Protein AF-A0AAN6PHW2-F1 (afdb_monomer)

Structure (mmCIF, N/CA/C/O backbone):
data_AF-A0AAN6PHW2-F1
#
_entry.id   AF-A0AAN6PHW2-F1
#
loop_
_atom_site.group_PDB
_atom_site.id
_atom_site.type_symbol
_atom_site.label_atom_id
_atom_site.label_alt_id
_atom_site.label_comp_id
_atom_site.label_asym_id
_atom_site.label_entity_id
_atom_site.label_seq_id
_atom_site.pdbx_PDB_ins_code
_atom_site.Cartn_x
_atom_site.Cartn_y
_atom_site.Cartn_z
_atom_site.occupancy
_atom_site.B_iso_or_equiv
_atom_site.auth_seq_id
_atom_site.auth_comp_id
_atom_site.auth_asym_id
_atom_site.auth_atom_id
_atom_site.pdbx_PDB_model_num
ATOM 1 N N . MET A 1 1 ? 3.226 -36.372 3.973 1.00 44.41 1 MET A N 1
ATOM 2 C CA . MET A 1 1 ? 4.208 -35.412 3.421 1.00 44.41 1 MET A CA 1
ATOM 3 C C . MET A 1 1 ? 3.429 -34.309 2.721 1.00 44.41 1 MET A C 1
ATOM 5 O O . MET A 1 1 ? 2.381 -34.632 2.180 1.00 44.41 1 MET A O 1
ATOM 9 N N . ALA A 1 2 ? 3.950 -33.077 2.759 1.00 45.09 2 ALA A N 1
ATOM 10 C CA . ALA A 1 2 ? 3.351 -31.793 2.357 1.00 45.09 2 ALA A CA 1
ATOM 11 C C . ALA A 1 2 ? 2.446 -31.137 3.421 1.00 45.09 2 ALA A C 1
ATOM 13 O O . ALA A 1 2 ? 1.225 -31.247 3.407 1.00 45.09 2 ALA A O 1
ATOM 14 N N . THR A 1 3 ? 3.095 -30.462 4.371 1.00 40.78 3 THR A N 1
ATOM 15 C CA . THR A 1 3 ? 2.518 -29.368 5.158 1.00 40.78 3 THR A CA 1
ATOM 16 C C . THR A 1 3 ? 2.327 -28.172 4.228 1.00 40.78 3 THR A C 1
ATOM 18 O O . THR A 1 3 ? 3.312 -27.608 3.752 1.00 40.78 3 THR A O 1
ATOM 21 N N . ASP A 1 4 ? 1.075 -27.824 3.940 1.00 46.75 4 ASP A N 1
ATOM 22 C CA . ASP A 1 4 ? 0.713 -26.595 3.234 1.00 46.75 4 ASP A CA 1
ATOM 23 C C . ASP A 1 4 ? 1.030 -25.420 4.176 1.00 46.75 4 ASP A C 1
ATOM 25 O O . ASP A 1 4 ? 0.270 -25.102 5.090 1.00 46.75 4 ASP A O 1
ATOM 29 N N . ASN A 1 5 ? 2.233 -24.860 4.028 1.00 52.50 5 ASN A N 1
ATOM 30 C CA . ASN A 1 5 ? 2.661 -23.623 4.676 1.00 52.50 5 ASN A CA 1
ATOM 31 C C . ASN A 1 5 ? 1.889 -22.476 4.017 1.00 52.50 5 ASN A C 1
ATOM 33 O O . ASN A 1 5 ? 2.382 -21.812 3.109 1.00 52.50 5 ASN A O 1
ATOM 37 N N . GLN A 1 6 ? 0.641 -22.286 4.434 1.00 51.31 6 GLN A N 1
ATOM 38 C CA . GLN A 1 6 ? -0.073 -21.053 4.156 1.00 51.31 6 GLN A CA 1
ATOM 39 C C . GLN A 1 6 ? 0.330 -20.064 5.240 1.00 51.31 6 GLN A C 1
ATOM 41 O O . GLN A 1 6 ? -0.189 -20.106 6.357 1.00 51.31 6 GLN A O 1
ATOM 46 N N . ASP A 1 7 ? 1.282 -19.192 4.905 1.00 47.88 7 ASP A N 1
ATOM 47 C CA . ASP A 1 7 ? 1.472 -17.930 5.612 1.00 47.88 7 ASP A CA 1
ATOM 48 C C . ASP A 1 7 ? 0.095 -17.297 5.875 1.00 47.88 7 ASP A C 1
ATOM 50 O O . ASP A 1 7 ? -0.778 -17.351 4.997 1.00 47.88 7 ASP A O 1
ATOM 54 N N . PRO A 1 8 ? -0.154 -16.729 7.068 1.00 43.69 8 PRO A N 1
ATOM 55 C CA . PRO A 1 8 ? -1.459 -16.190 7.415 1.00 43.69 8 PRO A CA 1
ATOM 56 C C . PRO A 1 8 ? -1.858 -15.103 6.410 1.00 43.69 8 PRO A C 1
ATOM 58 O O . PRO A 1 8 ? -1.393 -13.966 6.458 1.00 43.69 8 PRO A O 1
ATOM 61 N N . LYS A 1 9 ? -2.744 -15.468 5.475 1.00 45.91 9 LYS A N 1
ATOM 62 C CA . LYS A 1 9 ? -3.394 -14.553 4.535 1.00 45.91 9 LYS A CA 1
ATOM 63 C C . LYS A 1 9 ? -4.035 -13.435 5.372 1.00 45.91 9 LYS A C 1
ATOM 65 O O . LYS A 1 9 ? -4.827 -13.756 6.260 1.00 45.91 9 LYS A O 1
ATOM 70 N N . PRO A 1 10 ? -3.725 -12.149 5.135 1.00 50.22 10 PRO A N 1
ATOM 71 C CA . PRO A 1 10 ? -4.137 -11.059 6.013 1.00 50.22 10 PRO A CA 1
ATOM 72 C C . PRO A 1 10 ? -5.643 -10.831 5.899 1.00 50.22 10 PRO A C 1
ATOM 74 O O . PRO A 1 10 ? -6.128 -10.007 5.129 1.00 50.22 10 PRO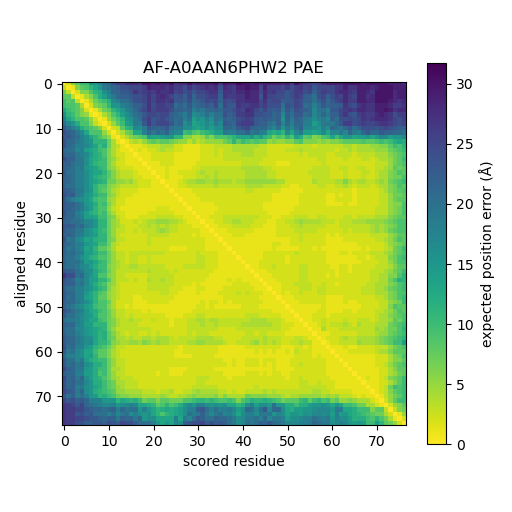 A O 1
ATOM 77 N N . SER A 1 11 ? -6.401 -11.542 6.722 1.00 51.59 11 SER A N 1
ATOM 78 C CA . SER A 1 11 ? -7.843 -11.399 6.908 1.00 51.59 11 SER A CA 1
ATOM 79 C C . SER A 1 11 ? -8.240 -10.094 7.620 1.00 51.59 11 SER A C 1
ATOM 81 O O . SER A 1 11 ? -9.348 -9.998 8.136 1.00 51.59 11 SER A O 1
ATOM 83 N N . GLN A 1 12 ? -7.354 -9.094 7.700 1.00 59.97 12 GLN A N 1
ATOM 84 C CA . GLN A 1 12 ? -7.603 -7.843 8.432 1.00 59.97 12 GLN A CA 1
ATOM 85 C C . GLN A 1 12 ? -7.760 -6.613 7.533 1.00 59.97 12 GLN A C 1
ATOM 87 O O . GLN A 1 12 ? -8.389 -5.639 7.946 1.00 59.97 12 GLN A O 1
ATOM 92 N N . LEU A 1 13 ? -7.231 -6.640 6.308 1.00 68.44 13 LEU A N 1
ATOM 93 C CA . LEU A 1 13 ? -7.369 -5.542 5.356 1.00 68.44 13 LEU A CA 1
ATOM 94 C C . LEU A 1 13 ? -8.242 -6.008 4.199 1.00 68.44 13 LEU A C 1
ATOM 96 O O . LEU A 1 13 ? -7.750 -6.577 3.233 1.00 68.44 13 LEU A O 1
ATOM 100 N N . ASP A 1 14 ? -9.550 -5.770 4.315 1.00 86.31 14 ASP A N 1
ATOM 101 C CA . ASP A 1 14 ? -10.514 -6.049 3.250 1.00 86.31 14 ASP A CA 1
ATOM 102 C C . ASP A 1 14 ? -10.066 -5.340 1.959 1.00 86.31 14 ASP A C 1
ATOM 104 O O . ASP A 1 14 ? -10.165 -4.113 1.851 1.00 86.31 14 ASP A O 1
ATOM 108 N N . VAL A 1 15 ? -9.543 -6.090 0.984 1.00 92.31 15 VAL A N 1
ATOM 109 C CA .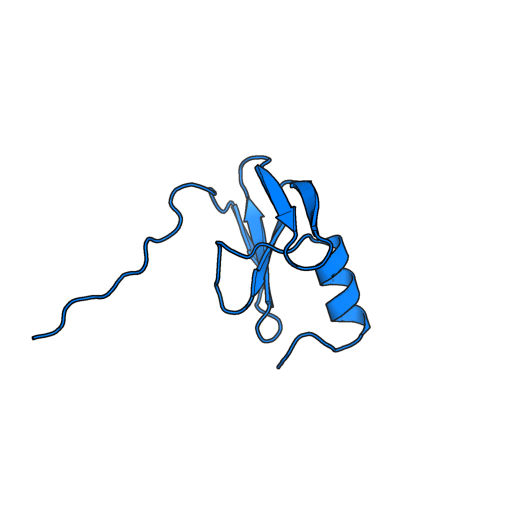 VAL A 1 15 ? -9.091 -5.552 -0.305 1.00 92.31 15 VAL A CA 1
ATOM 110 C C . VAL A 1 15 ? -10.298 -5.358 -1.219 1.00 92.31 15 VAL A C 1
ATOM 112 O O . VAL A 1 15 ? -11.023 -6.293 -1.536 1.00 92.31 15 VAL A O 1
ATOM 115 N N . LEU A 1 16 ? -10.505 -4.120 -1.664 1.00 93.94 16 LEU A N 1
ATOM 116 C CA . LEU A 1 16 ? -11.535 -3.741 -2.629 1.00 93.94 16 LEU A CA 1
ATOM 117 C C . LEU A 1 16 ? -11.061 -3.903 -4.078 1.00 93.94 16 LEU A C 1
ATOM 119 O O . LEU A 1 16 ? -11.857 -4.209 -4.961 1.00 93.94 16 LEU A O 1
ATOM 123 N N . LYS A 1 17 ? -9.785 -3.610 -4.351 1.00 94.38 17 LYS A N 1
ATOM 124 C CA . LYS A 1 17 ? -9.221 -3.693 -5.702 1.00 94.38 17 LYS A CA 1
ATOM 125 C C . LYS A 1 17 ? -7.726 -3.955 -5.661 1.00 94.38 17 LYS A C 1
ATOM 127 O O . LYS A 1 17 ? -6.997 -3.275 -4.943 1.00 94.38 17 LYS A O 1
ATOM 132 N N . GLU A 1 18 ? -7.285 -4.852 -6.526 1.00 95.50 18 GLU A N 1
ATOM 133 C CA . GLU A 1 18 ? -5.877 -5.109 -6.810 1.00 95.50 18 GLU A CA 1
ATOM 134 C C . GLU A 1 18 ? -5.491 -4.382 -8.100 1.00 95.50 18 GLU A C 1
ATOM 136 O O . GLU A 1 18 ? -6.237 -4.393 -9.086 1.00 95.50 18 GLU A O 1
ATOM 141 N N . PHE A 1 19 ? -4.351 -3.699 -8.096 1.00 95.38 19 PHE A N 1
ATOM 142 C CA . PHE A 1 19 ? -3.769 -3.131 -9.308 1.00 95.38 19 PHE A CA 1
ATOM 143 C C . PHE A 1 19 ? -2.689 -4.078 -9.847 1.00 95.38 19 PHE A C 1
ATOM 145 O O . PHE A 1 19 ? -2.126 -4.849 -9.066 1.00 95.38 19 PHE A O 1
ATOM 152 N N . PRO A 1 20 ? -2.378 -4.031 -11.157 1.00 93.12 20 PRO A N 1
ATOM 153 C CA . PRO A 1 20 ? -1.318 -4.858 -11.720 1.00 93.12 20 PRO A CA 1
ATOM 154 C C . PRO A 1 20 ? 0.021 -4.635 -10.999 1.00 93.12 20 PRO A C 1
ATOM 156 O O . PRO A 1 20 ? 0.342 -3.480 -10.678 1.00 93.12 20 PRO A O 1
ATOM 159 N N . PRO A 1 21 ? 0.802 -5.702 -10.762 1.00 92.88 21 PRO A N 1
ATOM 160 C CA . PRO A 1 21 ? 2.135 -5.581 -10.191 1.00 92.88 21 PRO A CA 1
ATOM 161 C C . PRO A 1 21 ? 3.060 -4.789 -11.122 1.00 92.88 21 PRO A C 1
ATOM 163 O O . PRO A 1 21 ? 2.881 -4.747 -12.343 1.00 92.88 21 PRO A O 1
ATOM 166 N N . ARG A 1 22 ? 4.050 -4.130 -10.526 1.00 92.00 22 ARG A N 1
ATOM 167 C CA . ARG A 1 22 ? 5.114 -3.386 -11.202 1.00 92.00 22 ARG A CA 1
ATOM 168 C C . ARG A 1 22 ? 6.436 -3.783 -10.560 1.00 92.00 22 ARG A C 1
ATOM 170 O O . ARG A 1 22 ? 6.847 -3.168 -9.575 1.00 92.00 22 ARG A O 1
ATOM 177 N N . GLY A 1 23 ? 7.047 -4.831 -11.109 1.00 89.56 23 GLY A N 1
ATOM 178 C CA . GLY A 1 23 ? 8.169 -5.503 -10.464 1.00 89.56 23 GLY A CA 1
ATOM 179 C C . GLY A 1 23 ? 7.726 -6.144 -9.146 1.00 89.56 23 GLY A C 1
ATOM 180 O O . GLY A 1 23 ? 6.604 -6.647 -9.061 1.00 89.56 23 GLY A O 1
ATOM 181 N N . ALA A 1 24 ? 8.534 -6.021 -8.094 1.00 90.69 24 ALA A N 1
ATOM 182 C CA . ALA A 1 24 ? 8.184 -6.494 -6.748 1.00 90.69 24 ALA A CA 1
ATOM 183 C C . ALA A 1 24 ? 7.013 -5.736 -6.091 1.00 90.69 24 ALA A C 1
ATOM 185 O O . ALA A 1 24 ? 6.496 -6.155 -5.055 1.00 90.69 24 ALA A O 1
ATOM 186 N N . LEU A 1 25 ? 6.599 -4.586 -6.637 1.00 93.69 25 LEU A N 1
ATOM 187 C CA . LEU A 1 25 ? 5.615 -3.714 -5.999 1.00 93.69 25 LEU A CA 1
ATOM 188 C C . LEU A 1 25 ? 4.213 -3.953 -6.545 1.00 93.69 25 LEU A C 1
ATOM 190 O O . LEU A 1 25 ? 3.978 -3.856 -7.750 1.00 93.69 25 LEU A O 1
ATOM 194 N N . GLN A 1 26 ? 3.241 -4.127 -5.655 1.00 95.50 26 GLN A N 1
ATOM 195 C CA . GLN A 1 26 ? 1.835 -4.212 -6.036 1.00 95.50 26 GLN A CA 1
ATOM 196 C C . GLN A 1 26 ? 0.978 -3.288 -5.177 1.00 95.50 26 GLN A C 1
ATOM 198 O O . GLN A 1 26 ? 1.089 -3.261 -3.954 1.00 95.50 26 GLN A O 1
ATOM 203 N N . GLN A 1 27 ? 0.123 -2.498 -5.831 1.00 96.69 27 GLN A N 1
ATOM 204 C CA . GLN A 1 27 ? -0.798 -1.593 -5.152 1.00 96.69 27 GLN A CA 1
ATOM 205 C C . GLN A 1 27 ? -2.157 -2.255 -4.930 1.00 96.69 27 GLN A C 1
ATOM 207 O O . GLN A 1 27 ? -2.697 -2.918 -5.815 1.00 96.69 27 GLN A O 1
ATOM 212 N N . PHE A 1 28 ? -2.749 -1.969 -3.774 1.00 96.75 28 PHE A N 1
ATOM 213 C CA . PHE A 1 28 ? -4.075 -2.416 -3.381 1.00 96.75 28 PHE A CA 1
ATOM 214 C C . PHE A 1 28 ? -4.903 -1.237 -2.879 1.00 96.75 28 PHE A C 1
ATOM 216 O O . PHE A 1 28 ? -4.410 -0.341 -2.188 1.00 96.75 28 PHE A O 1
ATOM 223 N N . ARG A 1 29 ? -6.192 -1.248 -3.213 1.00 96.44 29 ARG A N 1
ATOM 224 C CA . ARG A 1 29 ? -7.205 -0.411 -2.578 1.00 96.44 29 ARG A CA 1
ATOM 225 C C . ARG A 1 29 ? -7.972 -1.250 -1.572 1.00 96.44 29 ARG A C 1
ATOM 227 O O . ARG A 1 29 ? -8.508 -2.288 -1.932 1.00 96.44 29 ARG A O 1
ATOM 234 N N . LEU A 1 30 ? -8.083 -0.750 -0.354 1.00 94.69 30 LEU A N 1
ATOM 235 C CA . LEU A 1 30 ? -8.827 -1.338 0.748 1.00 94.69 30 LEU A CA 1
ATOM 236 C C . LEU A 1 30 ? -10.270 -0.812 0.784 1.00 94.69 30 LEU A C 1
ATOM 238 O O . LEU A 1 30 ? -10.561 0.297 0.318 1.00 94.69 30 LEU A O 1
ATOM 242 N N . VAL A 1 31 ? -11.176 -1.596 1.363 1.00 93.44 31 VAL A N 1
ATOM 243 C CA . VAL A 1 31 ? -12.574 -1.220 1.619 1.00 93.44 31 VAL A CA 1
ATOM 244 C C . VAL A 1 31 ? -12.623 -0.105 2.669 1.00 93.44 31 VAL A C 1
ATOM 246 O O . VAL A 1 31 ? -13.243 0.950 2.459 1.00 93.44 31 VAL A O 1
ATOM 249 N N . LYS A 1 32 ? -11.914 -0.312 3.784 1.00 92.25 32 LYS A N 1
ATOM 250 C CA . LYS A 1 32 ? -11.837 0.613 4.922 1.00 92.25 32 LYS A CA 1
ATOM 251 C C . LYS A 1 32 ? -10.579 1.476 4.849 1.00 92.25 32 LYS A C 1
ATOM 253 O O . LYS A 1 32 ? -9.600 1.132 4.193 1.00 92.25 32 LYS A O 1
ATOM 258 N N . VAL A 1 33 ? -10.645 2.644 5.483 1.00 93.44 33 VAL A N 1
ATOM 259 C CA . VAL A 1 33 ? -9.452 3.462 5.721 1.00 93.44 33 VAL A CA 1
ATOM 260 C C . VAL A 1 33 ? -8.650 2.779 6.821 1.00 93.44 33 VAL A C 1
ATOM 262 O O . VAL A 1 33 ? -9.215 2.454 7.862 1.00 93.44 33 VAL A O 1
ATOM 265 N N . THR A 1 34 ? -7.358 2.586 6.587 1.00 91.81 34 THR A N 1
ATOM 266 C CA . THR A 1 34 ? -6.454 1.908 7.514 1.00 91.81 34 THR A CA 1
ATOM 267 C C . THR A 1 34 ? -5.307 2.836 7.871 1.00 91.81 34 THR A C 1
ATOM 269 O O . THR A 1 34 ? -4.753 3.507 6.995 1.00 91.81 34 THR A O 1
ATOM 272 N N . THR A 1 35 ? -4.952 2.849 9.153 1.00 95.31 35 THR A N 1
ATOM 273 C CA . THR A 1 35 ? -3.728 3.477 9.648 1.00 95.31 35 THR A CA 1
ATOM 274 C C . THR A 1 35 ? -2.595 2.456 9.638 1.00 95.31 35 THR A C 1
ATOM 276 O O . THR A 1 35 ? -2.757 1.353 10.155 1.00 95.31 35 THR A O 1
ATOM 279 N N . PHE A 1 36 ? -1.465 2.800 9.027 1.00 93.56 36 PHE A N 1
ATOM 280 C CA . PHE A 1 36 ? -0.275 1.954 8.950 1.00 93.56 36 PHE A CA 1
ATOM 281 C C . PHE A 1 36 ? 0.996 2.803 8.906 1.00 93.56 36 PHE A C 1
ATOM 283 O O . PHE A 1 36 ? 0.977 3.956 8.470 1.00 93.56 36 PHE A O 1
ATOM 290 N N . THR A 1 37 ? 2.123 2.216 9.297 1.00 96.25 37 THR A N 1
ATOM 291 C CA . THR A 1 37 ? 3.440 2.850 9.169 1.00 96.25 37 THR A CA 1
ATOM 292 C C . THR A 1 37 ? 4.063 2.465 7.836 1.00 96.25 37 THR A C 1
ATOM 294 O O . THR A 1 37 ? 4.196 1.288 7.519 1.00 96.25 37 THR A O 1
ATOM 297 N N . CYS A 1 38 ? 4.450 3.455 7.033 1.00 96.75 38 CYS A N 1
ATOM 298 C CA . CYS A 1 38 ? 5.116 3.198 5.759 1.00 96.75 38 CYS A CA 1
ATOM 299 C C . CYS A 1 38 ? 6.547 2.687 5.988 1.00 96.75 38 CYS A C 1
ATOM 301 O O . CYS A 1 38 ? 7.368 3.439 6.508 1.00 96.75 38 CYS A O 1
ATOM 303 N N . LYS A 1 39 ? 6.888 1.488 5.499 1.00 95.69 39 LYS A N 1
ATOM 304 C CA . LYS A 1 39 ? 8.247 0.906 5.584 1.00 95.69 39 LYS A CA 1
ATOM 305 C C . LYS A 1 39 ? 9.343 1.837 5.043 1.00 95.69 39 LYS A C 1
ATOM 307 O O . LYS A 1 39 ? 10.451 1.859 5.562 1.00 95.69 39 LYS A O 1
ATOM 312 N N . ARG A 1 40 ? 9.048 2.610 3.986 1.00 94.88 40 ARG A N 1
ATOM 313 C CA . ARG A 1 40 ? 10.052 3.442 3.298 1.00 94.88 40 ARG A CA 1
ATOM 314 C C . ARG A 1 40 ? 10.306 4.790 3.970 1.00 94.88 40 ARG A C 1
ATOM 316 O O . ARG A 1 40 ? 11.452 5.203 4.077 1.00 94.88 40 ARG A O 1
ATOM 323 N N . CYS A 1 41 ? 9.251 5.522 4.330 1.00 96.50 41 CYS A N 1
ATOM 324 C CA . CYS A 1 41 ? 9.398 6.868 4.904 1.00 96.50 41 CYS A CA 1
ATOM 325 C C . CYS A 1 41 ? 9.213 6.913 6.422 1.00 96.50 41 CYS A C 1
ATOM 327 O O . CYS A 1 41 ? 9.315 7.993 6.997 1.00 96.50 41 CYS A O 1
ATOM 329 N N . SER A 1 42 ? 8.901 5.776 7.050 1.00 97.06 42 SER A N 1
ATOM 330 C CA . SER A 1 42 ? 8.694 5.608 8.495 1.00 97.06 42 SER A CA 1
ATOM 331 C C . SER A 1 42 ? 7.622 6.514 9.106 1.00 97.06 42 SER A C 1
ATOM 333 O O . SER A 1 42 ? 7.540 6.660 10.320 1.00 97.06 42 SER A O 1
ATOM 335 N N . GLN A 1 43 ? 6.781 7.128 8.273 1.00 97.38 43 GLN A N 1
ATOM 336 C CA . GLN A 1 43 ? 5.672 7.964 8.713 1.00 97.38 43 GLN A CA 1
ATOM 337 C C . GLN A 1 43 ? 4.389 7.141 8.783 1.00 97.38 43 GLN A C 1
ATOM 339 O O . GLN A 1 43 ? 4.118 6.331 7.889 1.00 97.38 43 GLN A O 1
ATOM 344 N N . GLU A 1 44 ? 3.569 7.429 9.790 1.00 97.31 44 GLU A N 1
ATOM 345 C CA . GLU A 1 44 ? 2.197 6.939 9.867 1.00 97.31 44 GLU A CA 1
ATOM 346 C C . GLU A 1 44 ? 1.355 7.518 8.718 1.00 97.31 44 GLU A C 1
ATOM 348 O O . GLU A 1 44 ? 1.516 8.675 8.299 1.00 97.31 44 GLU A O 1
ATOM 353 N N . LYS A 1 45 ? 0.486 6.679 8.157 1.00 96.75 45 LYS A N 1
ATOM 354 C CA . LYS A 1 45 ? -0.401 6.996 7.043 1.00 96.75 45 LYS A CA 1
ATOM 355 C C . LYS A 1 45 ? -1.777 6.428 7.315 1.00 96.75 45 LYS A C 1
ATOM 357 O O . LYS A 1 45 ? -1.911 5.249 7.607 1.00 96.75 45 LYS A O 1
ATOM 362 N N . THR A 1 46 ? -2.788 7.252 7.086 1.00 96.19 46 THR A N 1
ATOM 363 C CA . THR A 1 46 ? -4.196 6.864 7.172 1.00 96.19 46 THR A CA 1
ATOM 364 C C . THR A 1 46 ? -4.786 6.934 5.771 1.00 96.19 46 THR A C 1
ATOM 366 O O . THR A 1 46 ? -4.960 8.019 5.217 1.00 96.19 46 THR A O 1
ATOM 369 N N . SER A 1 47 ? -5.000 5.783 5.130 1.00 95.75 47 SER A N 1
ATOM 370 C CA . SER A 1 47 ? -5.343 5.715 3.703 1.00 95.75 47 SER A CA 1
ATOM 371 C C . SER A 1 47 ? -6.113 4.443 3.346 1.00 95.75 47 SER A C 1
ATOM 373 O O . SER A 1 47 ? -6.098 3.457 4.075 1.00 95.75 47 SER A O 1
ATOM 375 N N . LYS A 1 48 ? -6.777 4.460 2.184 1.00 96.44 48 LYS A N 1
ATOM 376 C CA . LYS A 1 48 ? -7.331 3.258 1.536 1.00 96.44 48 LYS A CA 1
ATOM 377 C C . LYS A 1 48 ? -6.376 2.634 0.522 1.00 96.44 48 LYS A C 1
ATOM 379 O O . LYS A 1 48 ? -6.728 1.639 -0.087 1.00 96.44 48 LYS A O 1
ATOM 384 N N . LEU A 1 49 ? -5.233 3.255 0.252 1.00 96.81 49 LEU A N 1
ATOM 385 C CA . LEU A 1 49 ? -4.242 2.759 -0.700 1.00 96.81 49 LEU A CA 1
ATOM 386 C C . LEU A 1 49 ? -2.990 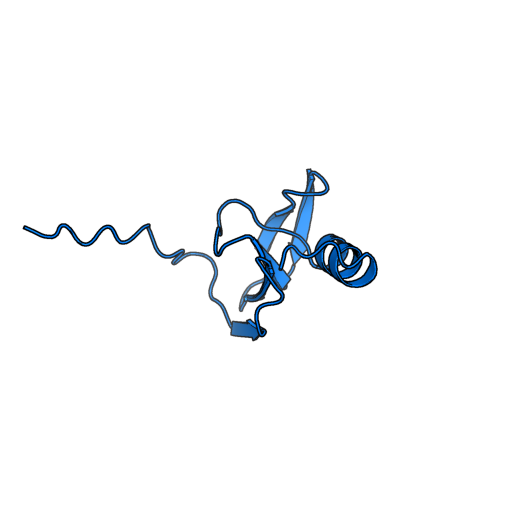2.331 0.045 1.00 96.81 49 LEU A C 1
ATOM 388 O O . LEU A 1 49 ? -2.379 3.147 0.744 1.00 96.81 49 LEU A O 1
ATOM 392 N N . VAL A 1 50 ? -2.614 1.079 -0.175 1.00 96.50 50 VAL A N 1
ATOM 393 C CA . VAL A 1 50 ? -1.402 0.457 0.346 1.00 96.50 50 VAL A CA 1
ATOM 394 C C . VAL A 1 50 ? -0.655 -0.212 -0.795 1.00 96.50 50 VAL A C 1
ATOM 396 O O . VAL A 1 50 ? -1.233 -0.520 -1.840 1.00 96.50 50 VAL A O 1
ATOM 399 N N . VAL A 1 51 ? 0.639 -0.406 -0.607 1.00 96.69 51 VAL A N 1
ATOM 400 C CA . VAL A 1 51 ? 1.497 -1.104 -1.556 1.00 96.69 51 VAL A CA 1
ATOM 401 C C . VAL A 1 51 ? 2.279 -2.155 -0.794 1.00 96.69 51 VAL A C 1
ATOM 403 O O . VAL A 1 51 ? 2.833 -1.847 0.260 1.00 96.69 51 VAL A O 1
ATOM 406 N N . THR A 1 52 ? 2.306 -3.375 -1.312 1.00 95.19 52 THR A N 1
ATOM 407 C CA . THR A 1 52 ? 3.168 -4.444 -0.807 1.00 95.19 52 THR A CA 1
ATOM 408 C C . THR A 1 52 ? 4.414 -4.541 -1.673 1.00 95.19 52 THR A C 1
ATOM 410 O O . THR A 1 52 ? 4.379 -4.215 -2.862 1.00 95.19 52 THR A O 1
ATOM 413 N N . GLU A 1 53 ? 5.488 -5.037 -1.081 1.00 92.94 53 GLU A N 1
ATOM 414 C CA . GLU A 1 53 ? 6.723 -5.428 -1.759 1.00 92.94 53 GLU A CA 1
ATOM 415 C C . GLU A 1 53 ? 6.858 -6.947 -1.618 1.00 92.94 53 GLU A C 1
ATOM 417 O O . GLU A 1 53 ? 6.710 -7.458 -0.509 1.00 92.94 53 GLU A O 1
ATOM 422 N N . ASP A 1 54 ? 7.017 -7.666 -2.731 1.00 90.50 54 ASP A N 1
ATOM 423 C CA . ASP A 1 54 ? 7.070 -9.137 -2.794 1.00 90.50 54 ASP A CA 1
ATOM 424 C C . ASP A 1 54 ? 5.875 -9.828 -2.112 1.00 90.50 54 ASP A C 1
ATOM 426 O O . ASP A 1 54 ? 5.992 -10.873 -1.477 1.00 90.50 54 ASP A O 1
ATOM 430 N N . GLY A 1 55 ? 4.698 -9.198 -2.194 1.00 89.25 55 GLY A N 1
ATOM 431 C CA . GLY A 1 55 ? 3.479 -9.682 -1.540 1.00 89.25 55 GLY A CA 1
ATOM 432 C C . GLY A 1 55 ? 3.500 -9.608 -0.007 1.00 89.25 55 GLY A C 1
ATOM 433 O O . GLY A 1 55 ? 2.582 -10.119 0.630 1.00 89.25 55 GLY A O 1
ATOM 434 N N . ASN A 1 56 ? 4.501 -8.963 0.604 1.00 90.12 56 ASN A N 1
ATOM 435 C CA . ASN A 1 56 ? 4.599 -8.833 2.054 1.00 90.12 56 ASN A CA 1
ATOM 436 C C . ASN A 1 56 ? 3.659 -7.732 2.584 1.00 90.12 56 ASN A C 1
ATOM 438 O O . ASN A 1 56 ? 3.838 -6.540 2.315 1.00 90.12 56 ASN A O 1
ATOM 442 N N . TRP A 1 57 ? 2.672 -8.147 3.380 1.00 90.44 57 TRP A N 1
ATOM 443 C CA . TRP A 1 57 ? 1.656 -7.283 3.989 1.00 90.44 57 TRP A CA 1
ATOM 444 C C . TRP A 1 57 ? 2.033 -6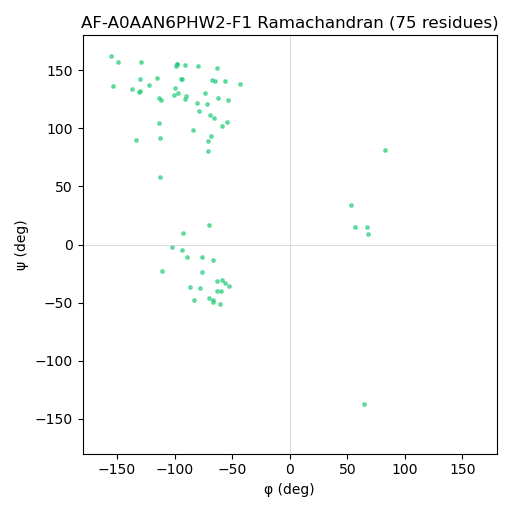.717 5.360 1.00 90.44 57 TRP A C 1
ATOM 446 O O . TRP A 1 57 ? 1.360 -5.809 5.842 1.00 90.44 57 TRP A O 1
ATOM 456 N N . GLU A 1 58 ? 3.105 -7.203 5.983 1.00 88.75 58 GLU A N 1
ATOM 457 C CA . GLU A 1 58 ? 3.648 -6.633 7.223 1.00 88.75 58 GLU A CA 1
ATOM 458 C C . GLU A 1 58 ? 4.431 -5.342 6.940 1.00 88.75 58 GLU A C 1
ATOM 460 O O . GLU A 1 58 ? 4.555 -4.461 7.787 1.00 88.75 58 GLU A O 1
ATOM 465 N N . ASN A 1 59 ? 4.920 -5.208 5.707 1.00 87.81 59 ASN A N 1
ATOM 466 C CA . ASN A 1 59 ? 5.816 -4.149 5.266 1.00 87.81 59 ASN A CA 1
ATOM 467 C C . ASN A 1 59 ? 5.143 -3.210 4.256 1.00 87.81 59 ASN A C 1
ATOM 469 O O . ASN A 1 59 ? 5.611 -3.021 3.132 1.00 87.81 59 ASN A O 1
ATOM 473 N N . LEU A 1 60 ? 4.030 -2.601 4.667 1.00 94.69 60 LEU A N 1
ATOM 474 C CA . LEU A 1 60 ? 3.238 -1.739 3.794 1.00 94.69 60 LEU A CA 1
ATOM 475 C C . LEU A 1 60 ? 3.978 -0.450 3.421 1.00 94.69 60 LEU A C 1
ATOM 477 O O . LEU A 1 60 ? 4.630 0.211 4.232 1.00 94.69 60 LEU A O 1
ATOM 481 N N . MET A 1 61 ? 3.800 -0.038 2.172 1.00 96.38 61 MET A N 1
ATOM 482 C CA . MET A 1 61 ? 4.314 1.206 1.625 1.00 96.38 61 MET A CA 1
ATOM 483 C C . MET A 1 61 ? 3.164 2.140 1.245 1.00 96.38 61 MET A C 1
ATOM 485 O O . MET A 1 61 ? 2.103 1.732 0.771 1.00 96.38 61 MET A O 1
ATOM 489 N N . CYS A 1 62 ? 3.370 3.437 1.461 1.00 97.38 62 CYS A N 1
ATOM 490 C CA . CYS A 1 62 ? 2.373 4.443 1.125 1.00 97.38 62 CYS A CA 1
ATOM 491 C C . CYS A 1 62 ? 2.363 4.785 -0.368 1.00 97.38 62 CYS A C 1
ATOM 493 O O . CYS A 1 62 ? 3.393 4.736 -1.044 1.00 97.38 62 CYS A O 1
ATOM 495 N N . ASN A 1 63 ? 1.208 5.239 -0.862 1.00 96.62 63 ASN A N 1
ATOM 496 C CA . ASN A 1 63 ? 1.044 5.644 -2.260 1.00 96.62 63 ASN A CA 1
ATOM 497 C C . ASN A 1 63 ? 2.047 6.732 -2.707 1.00 96.62 63 ASN A C 1
ATOM 499 O O . ASN A 1 63 ? 2.476 6.726 -3.856 1.00 96.62 63 ASN A O 1
ATOM 503 N N . GLY A 1 64 ? 2.458 7.644 -1.815 1.00 96.25 64 GLY A N 1
ATOM 504 C CA . GLY A 1 64 ? 3.455 8.674 -2.138 1.00 96.25 64 GLY A CA 1
ATOM 505 C C . GLY A 1 64 ? 4.846 8.092 -2.413 1.00 96.25 64 GLY A C 1
ATOM 506 O O . GLY A 1 64 ? 5.456 8.397 -3.435 1.00 96.25 64 GLY A O 1
ATOM 507 N N . CYS A 1 65 ? 5.319 7.199 -1.538 1.00 96.12 65 CYS A N 1
ATOM 508 C CA . CYS A 1 65 ? 6.586 6.484 -1.711 1.00 96.12 65 CYS A CA 1
ATOM 509 C C . CYS A 1 65 ? 6.575 5.591 -2.952 1.00 96.12 65 CYS A C 1
ATOM 511 O O . CYS A 1 65 ? 7.568 5.548 -3.674 1.00 96.12 65 CYS A O 1
ATOM 513 N N . TYR A 1 66 ? 5.448 4.930 -3.212 1.00 95.88 66 TYR A N 1
ATOM 514 C CA . TYR A 1 66 ? 5.243 4.150 -4.425 1.00 95.88 66 TYR A CA 1
ATOM 515 C C . TYR A 1 66 ? 5.346 5.016 -5.683 1.00 95.88 66 TYR A C 1
ATOM 517 O O . TYR A 1 66 ? 6.141 4.719 -6.568 1.00 95.88 66 TYR A O 1
ATOM 525 N N . GLY A 1 67 ? 4.622 6.139 -5.737 1.00 94.44 67 GLY A N 1
ATOM 526 C CA . GLY A 1 67 ? 4.683 7.066 -6.868 1.00 94.44 67 GLY A CA 1
ATOM 527 C C . GLY A 1 67 ? 6.085 7.630 -7.119 1.00 94.44 67 GLY A C 1
ATOM 528 O O . GLY A 1 67 ? 6.439 7.884 -8.266 1.00 94.44 67 GLY A O 1
ATOM 529 N N . PHE A 1 68 ? 6.899 7.789 -6.071 1.00 94.50 68 PHE A N 1
ATOM 530 C CA . PHE A 1 68 ? 8.304 8.170 -6.203 1.00 94.50 68 PHE A CA 1
ATOM 531 C C . PHE A 1 68 ? 9.160 7.045 -6.815 1.00 94.50 68 PHE A C 1
ATOM 533 O O . PHE A 1 68 ? 9.884 7.316 -7.767 1.00 94.50 68 PHE A O 1
ATOM 540 N N . LEU A 1 69 ? 9.025 5.784 -6.362 1.00 91.44 69 LEU A N 1
ATOM 541 C CA . LEU A 1 69 ? 9.740 4.634 -6.966 1.00 91.44 69 LEU A CA 1
ATOM 542 C C . LEU A 1 69 ? 9.398 4.450 -8.445 1.00 91.44 69 LEU A C 1
ATOM 544 O O . LEU A 1 69 ? 10.278 4.191 -9.262 1.00 91.44 69 LEU A O 1
ATOM 548 N N . LEU A 1 70 ? 8.125 4.629 -8.806 1.00 89.25 70 LEU A N 1
ATOM 549 C CA . LEU A 1 70 ? 7.701 4.526 -10.201 1.00 89.25 70 LEU A CA 1
ATOM 550 C C . LEU A 1 70 ? 8.341 5.589 -11.099 1.00 89.25 70 LEU A C 1
ATOM 552 O O . LEU A 1 70 ? 8.550 5.328 -12.280 1.00 89.25 70 LEU A O 1
ATOM 556 N N . LYS A 1 71 ? 8.633 6.780 -10.564 1.00 87.44 71 LYS A N 1
ATOM 557 C CA . LYS A 1 71 ? 9.298 7.853 -11.316 1.00 87.44 71 LYS A CA 1
ATOM 558 C C . LYS A 1 71 ? 10.797 7.622 -11.457 1.00 87.44 71 LYS A C 1
ATOM 560 O O . LYS A 1 71 ? 11.351 7.940 -12.500 1.00 87.44 71 LYS A O 1
ATOM 565 N N . GLU A 1 72 ? 11.436 7.089 -10.422 1.00 81.88 72 GLU A N 1
ATOM 566 C CA . GLU A 1 72 ? 12.875 6.803 -10.429 1.00 81.88 72 GLU A CA 1
ATOM 567 C C . GLU A 1 72 ? 13.245 5.551 -11.238 1.00 81.88 72 GLU A C 1
ATOM 569 O O . GLU A 1 72 ? 14.425 5.308 -11.466 1.00 81.88 72 GLU A O 1
ATOM 574 N N . GLY A 1 73 ? 12.266 4.741 -11.659 1.00 69.81 73 GLY A N 1
ATOM 575 C CA . GLY A 1 73 ? 12.535 3.446 -12.295 1.00 69.81 73 GLY A CA 1
ATOM 576 C C . GLY A 1 73 ? 13.157 2.427 -11.334 1.00 69.81 73 GLY A C 1
ATOM 577 O O . GLY A 1 73 ? 13.690 1.416 -11.772 1.00 69.81 73 GLY A O 1
ATOM 578 N N . SER A 1 74 ? 13.086 2.692 -10.027 1.00 60.03 74 SER A N 1
ATOM 579 C CA . SER A 1 74 ? 13.663 1.879 -8.955 1.00 60.03 74 SER A CA 1
ATOM 580 C C . SER A 1 74 ? 12.681 0.858 -8.381 1.00 60.03 74 SER A C 1
ATOM 582 O O . SER A 1 74 ? 12.973 0.245 -7.358 1.00 60.03 74 SER A O 1
ATOM 584 N N . ALA A 1 75 ? 11.519 0.660 -9.017 1.00 56.16 75 ALA A N 1
ATOM 585 C CA . ALA A 1 75 ? 10.704 -0.522 -8.760 1.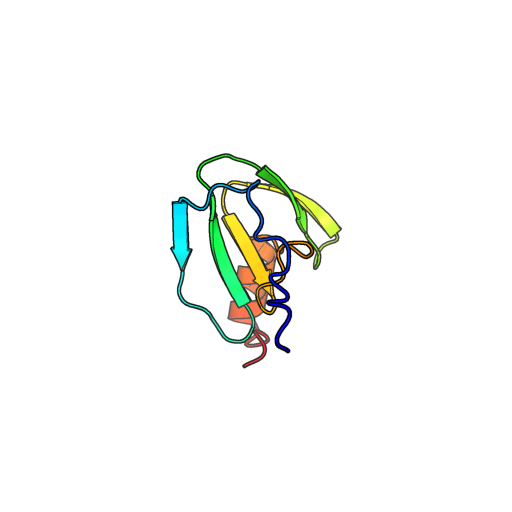00 56.16 75 ALA A CA 1
ATOM 586 C C . ALA A 1 75 ? 11.512 -1.739 -9.248 1.00 56.16 75 ALA A C 1
ATOM 588 O O . ALA A 1 75 ? 11.726 -1.843 -10.459 1.00 56.16 75 ALA A O 1
ATOM 589 N N . PRO A 1 76 ? 12.033 -2.592 -8.346 1.00 51.59 76 PRO A N 1
ATOM 590 C CA . PRO A 1 76 ? 12.894 -3.695 -8.753 1.00 51.59 76 PRO A CA 1
ATOM 591 C C . PRO A 1 76 ? 12.084 -4.623 -9.661 1.00 51.59 76 PRO A C 1
ATOM 593 O O . PRO A 1 76 ? 10.962 -4.978 -9.302 1.00 51.59 76 PRO A O 1
ATOM 596 N N . ALA A 1 77 ? 12.623 -4.894 -10.853 1.00 53.62 77 ALA A N 1
ATOM 597 C CA . ALA A 1 77 ? 12.003 -5.703 -11.903 1.00 53.62 77 ALA A CA 1
ATOM 598 C C . ALA A 1 77 ? 11.667 -7.120 -11.431 1.00 53.62 77 ALA A C 1
ATOM 600 O O . ALA A 1 77 ? 12.481 -7.686 -10.669 1.00 53.62 77 ALA A O 1
#

Secondar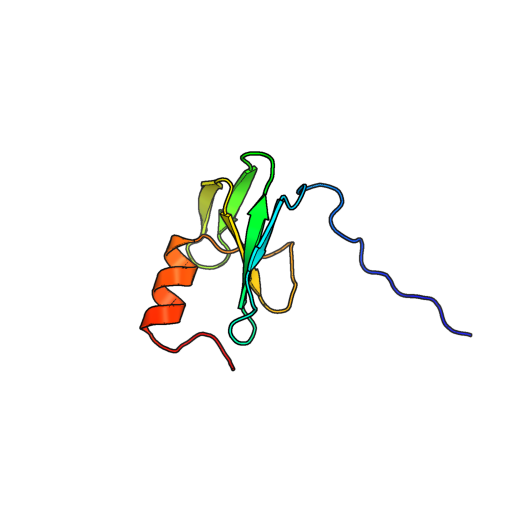y structure (DSSP, 8-state):
----------TTS-EEEEPPPBTTEEEEEEEEEEEEE-TTT--EEEEEEEEEETTEEEEEEEHHHHHHHHHHT-S--

Solvent-accessible surface area (backbone atoms only — not comparable to full-atom values): 4633 Å² total; per-residue (Å²): 138,83,82,83,81,69,71,83,73,72,90,81,64,57,72,67,42,79,48,79,66,48,51,43,36,33,42,35,33,38,70,57,77,42,78,47,58,17,66,82,79,70,44,78,42,78,40,39,52,42,26,25,49,75,77,34,78,90,52,30,30,40,60,68,63,50,57,50,31,66,71,69,67,64,46,54,112

pLDDT: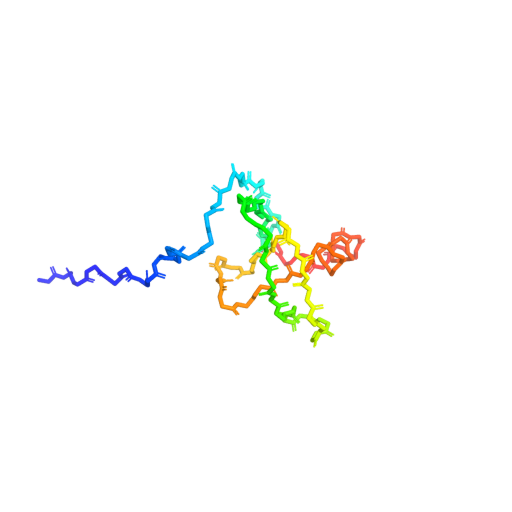 mean 84.07, std 18.23, range [40.78, 97.38]

Sequence (77 aa):
MATDNQDPKPSQLDVLKEFPPRGALQQFRLVKVTTFTCKRCSQEKTSKLVVTEDGNWENLMCNGCYGFLLKEGSAPA

Radius of gyration: 13.27 Å; Cα contacts (8 Å, |Δi|>4): 126; chains: 1; bounding box: 26×44×22 Å

Nearest PDB structures (foldseek):
  6yxy-assembly1_EG  TM=8.327E-01  e=3.025E-04  Trypanosoma brucei brucei
  8jnx-assembly1_A  TM=5.685E-01  e=5.709E+00  Alkalihalophilus pseudofirmus OF4

Foldseek 3Di:
DDDPPDDPDPPPFAFPDWDDDDAQKTKTFTPAFDWDQALPPRDIDTGRIWMDGNPDPNHIHDPVVVVVCVVVVVRHD

Mean predicted aligned error: 7.95 Å

Organism: NCBI:txid2588326

=== Feature glossary ===
A reading guide for the features in this record.

Start from the sequence.

  · This is the polypeptide sequence — one letter per residue, N-terminus first. Length ranges from a few dozen residues for small domains to over a thousand for large multi-domain proteins.

Fold it, and you get atomic coordinates and the backbone conformation that goes with them.

  · Structure coordinates are given as an mmCIF _atom_site loop: one row per atom with element, residue name, chain id, sequence number, and x/y/z position in Å. Only the four main-chain atoms per residue are included here; side chains are omitted to keep the record compact.

  · Backbone dihedral angles. Every residue except chain termini has a φ (preceding-C → N → Cα → C) and a ψ (N → Cα → C → next-N). They are reported in degrees following the IUPAC sign convention. Secondary structure is essentially a statement about which (φ, ψ) basin each residue occupies.

  · The SS8 string is DSSP's per-residue secondary-structure call. α-helix (H) means an i→i+4 H-bond ladder; β-strand (E) means the residue participates in a β-sheet; 3₁₀ (G) and π (I) are tighter and wider helices; T/S are turns/bends; '-' is loop.

  · SS3 is a coarse helix/strand/coil call (letters a/b/c) made by the P-SEA algorithm from inter-Cα distances and dihedrals. It is less detailed than DSSP but needs only Cα positions.

Summarize the fold with a handful of shape descriptors and a per-residue structural alphabet.

  · Radius of gyration (Rg) is the root-mean-square distance of Cα atoms from their centroid — a single number for overall size and compactness. A globular domain of N residues has Rg ≈ 2.2·N^0.38 Å; an extended or disordered chain has a much larger Rg. The Cα contact count is the number of residue pairs whose Cα atoms are within 8 Å and are more than four positions apart in sequence — a standard proxy for tertiary packing density. The bounding box is the smallest axis-aligned box enclosing all Cα atoms.

  · The Foldseek 3Di string 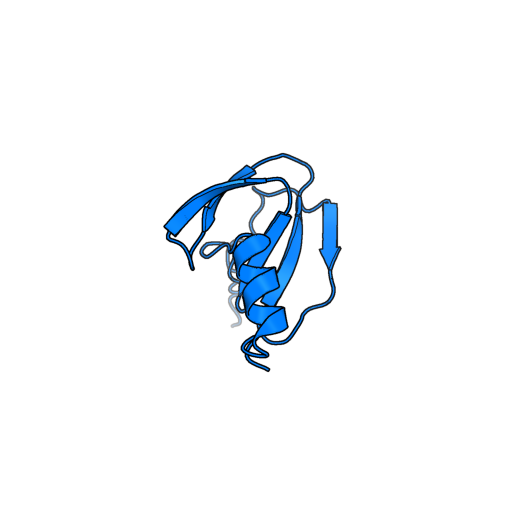encodes local tertiary geometry as a 20-letter alphabet — one character per residue — derived from the relative positions of nearby Cα atoms. Unlike the amino-acid sequence, 3Di is a direct function of the 3D structure, so two proteins with the same fold have similar 3Di strings even at low sequence identity.

  · Solvent-accessible surface area (SASA) is the area in Å² traced out by the centre of a 1.4 Å probe sphere (a water molecule) rolled over the protein's van der Waals surface (Shrake–Rupley / Lee–Richards construction). Buried residues have near-zero SASA; fully exposed residues can exceed 200 Å². The total SASA scales roughly with the number of surface residues.

Ask how reliable the model is.

  · pLDDT (predicted Local Distance Difference Test) is AlphaFold's per-residue confidence score, ranging from 0 to 100. Values above 90 indicate high confidence (typically well-packed cores); 70–90 is confident; 50–70 low confidence; below 50 usually means the region is disordered or the prediction is unreliable there. AlphaFold stores pLDDT in the mmCIF B-factor column.

  · B-factor (Debye–Waller factor) reflects atomic displacement in the crystal lattice. It is an experimental observable (units Å²), not a prediction; low values mean the atom is pinned down, high values mean it moves or is heterogeneous across the crystal.

  · Predicted Aligned Error (PAE) is an AlphaFold confidence matrix: entry (i, j) is the expected error in the position of residue j, in ångströms, when the prediction is superimposed on the true structure at residue i. Low PAE within a block of residues means that block is internally rigid and well-predicted; high PAE between two blocks means t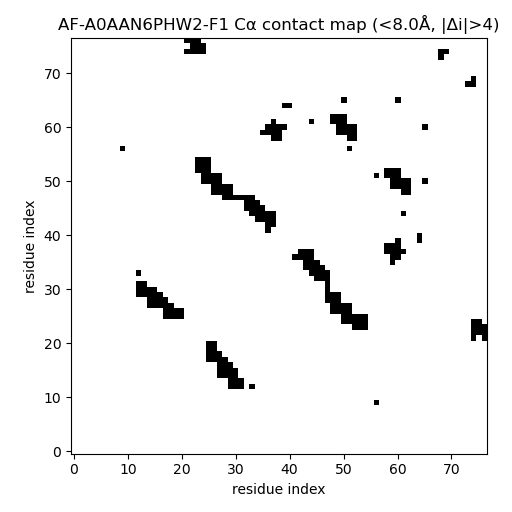heir relative placement is uncertain even if each block individually is confident.

Place it in context: what it resembles, what it is annotated as, and how it looks.

  · Nearest PDB neighbors are the top structural matches found by Foldseek when searching this structure against the entire Protein Data Bank. Each hit reports a TM-score (0 to 1; >0.5 almost always implies the same fold) and an E-value. These are *structural* homologs — they may share no detectable sequence similarity.

  · Functional annotations link the protein to curated databases. InterPro entries identify conserved domains and families by matching the sequence against member-database signatures (Pfam, PROSITE, CDD, …). Gene Ontology (GO) terms describe molecular function, biological process, and cellular component in a controlled vocabulary. CATH places the structure in a hierarchical fold classification (Class/Architecture/Topology/Homologous-superfamily). The organism is the source species.

  · Three diagnostic plots accompany the record. The Cα contact map visualizes the tertiary structure as a 2D adjacency matrix (8 Å cutoff, sequence-local contacts suppressed). The Ramachandran plot shows the distribution of backbone (φ, ψ) torsions, with points in the α and β basins reflecting secondary structure content. The PAE plot shows AlphaFold's inter-residue confidence as a color matrix.

  · Six rendered views show the 3D structure from the faces of a cube — i.e. along ±x, ±y, ±z. Rendering representation is drawn randomly per protein from cartoon (secondary-structure ribbons), sticks (backbone bonds), or molecular surface; coloring is either N→C rainbow (blue at the N-terminus through red at the C-terminus) or one color per chain.